Protein AF-A0AA96WW42-F1 (afdb_monomer_lite)

pLDDT: mean 76.87, std 18.24, range [39.78, 97.81]

Secondary structure (DSSP, 8-state):
-HHHHHHHHHHHHHHHHHHHHTS--HHHHHHHHHHHHH-HHHHHHHHHHHHHHHHHHHHHHHHHHHHHHHHHTTHHHHHHHHHHHHHHHHHHHHHHGGGTHHHHGGG--TTHHHHS---TTTHHHHHTTSS--

Radius of gyration: 23.26 Å; chains: 1; bounding box: 48×30×81 Å

Organism: NCBI:txid3060204

Foldseek 3Di:
DVVVVVVVVVVVVVVVVVVVVPDCDPLNVVLVLQCVQPNDVRSVVSVVVVVVVVVVVVVCVVVVLVVVCVPPPPCVVVVVVVVVVVVVVVVVVVVVCVVVVVVCVVVVDVCVVVVSDDDCPPVVVVVVVVVPD

InterPro domains:
  IPR001123 Amino acid exporter protein, LeuE-type [PF01810] (21-103)
  IPR001123 Amino acid exporter protein, LeuE-type [PTHR30086] (9-99)

Sequence (133 aa):
MQSSIMRSSAVVLFSAMVILAGIPSVSVLAVIIRSATFGFVHGVLTSLGIVAGDIIFIMVAIGGLSLLARLMGNLFVLIKYLGGVYLIFLGFGCIAQNLEISNTKSLLNPHFCRVFSPDCSLLERIRKRRCFI

Structure (mmCIF, N/CA/C/O backbone):
data_AF-A0AA96WW42-F1
#
_entry.id   AF-A0AA96WW42-F1
#
loop_
_atom_site.group_PDB
_atom_site.id
_atom_site.type_symbol
_atom_site.label_atom_id
_atom_site.label_alt_id
_atom_site.label_comp_id
_atom_site.label_asym_id
_atom_site.label_entity_id
_atom_site.label_seq_id
_atom_site.pdbx_PDB_ins_code
_atom_site.Cartn_x
_atom_site.Cartn_y
_atom_site.Cartn_z
_atom_site.occupancy
_atom_site.B_iso_or_equiv
_atom_site.auth_seq_id
_atom_site.auth_comp_id
_atom_site.auth_asym_id
_atom_site.auth_atom_id
_atom_site.pdbx_PDB_model_num
ATOM 1 N N . MET A 1 1 ? -0.609 9.340 -36.874 1.00 53.88 1 MET A N 1
ATOM 2 C CA . MET A 1 1 ? -0.875 8.084 -36.130 1.00 53.88 1 MET A CA 1
ATOM 3 C C . MET A 1 1 ? -0.666 8.218 -34.616 1.00 53.88 1 MET A C 1
ATOM 5 O O . MET A 1 1 ? -1.398 7.594 -33.868 1.00 53.88 1 MET A O 1
ATOM 9 N N . GLN A 1 2 ? 0.255 9.058 -34.126 1.00 65.12 2 GLN A N 1
ATOM 10 C CA . GLN A 1 2 ? 0.490 9.236 -32.678 1.00 65.12 2 GLN A CA 1
ATOM 11 C C . GLN A 1 2 ? -0.634 10.003 -31.941 1.00 65.12 2 GLN A C 1
ATOM 13 O O . GLN A 1 2 ? -0.913 9.734 -30.776 1.00 65.12 2 GLN A O 1
ATOM 18 N N . SER A 1 3 ? -1.338 10.912 -32.627 1.00 63.53 3 SER A N 1
ATOM 19 C CA . SER A 1 3 ? -2.430 11.717 -32.052 1.00 63.53 3 SER A CA 1
ATOM 20 C C . SER A 1 3 ? -3.740 10.945 -31.831 1.00 63.53 3 SER A C 1
ATOM 22 O O . SER A 1 3 ? -4.508 11.298 -30.939 1.00 63.53 3 SER A O 1
ATOM 24 N N . SER A 1 4 ? -3.997 9.875 -32.593 1.00 66.19 4 SER A N 1
ATOM 25 C CA . SER A 1 4 ? -5.175 9.014 -32.405 1.00 66.19 4 SER A CA 1
ATOM 26 C C . SER A 1 4 ? -5.025 8.088 -31.195 1.00 66.19 4 SER A C 1
ATOM 28 O O . SER A 1 4 ? -5.982 7.924 -30.446 1.00 66.19 4 SER A O 1
ATOM 30 N N . ILE A 1 5 ? -3.818 7.566 -30.946 1.00 77.75 5 ILE A N 1
ATOM 31 C CA . ILE A 1 5 ? -3.513 6.710 -29.784 1.00 77.75 5 ILE A CA 1
ATOM 32 C C . ILE A 1 5 ? -3.610 7.509 -28.475 1.00 77.75 5 ILE A C 1
ATOM 34 O O . ILE A 1 5 ? -4.121 7.012 -27.473 1.00 77.75 5 ILE A O 1
ATOM 38 N N . MET A 1 6 ? -3.185 8.778 -28.494 1.00 80.44 6 MET A N 1
ATOM 39 C CA . MET A 1 6 ? -3.267 9.660 -27.325 1.00 80.44 6 MET A CA 1
ATOM 40 C C . MET A 1 6 ? -4.716 9.865 -26.854 1.00 80.44 6 MET A C 1
ATOM 42 O O . MET A 1 6 ? -4.986 9.842 -25.656 1.00 80.44 6 MET A O 1
ATOM 46 N N . ARG A 1 7 ? -5.665 10.012 -27.792 1.00 80.56 7 ARG A N 1
ATOM 47 C CA . ARG A 1 7 ? -7.094 10.184 -27.480 1.00 80.56 7 ARG A CA 1
ATOM 48 C C . ARG A 1 7 ? -7.699 8.936 -26.840 1.00 80.56 7 ARG A C 1
ATOM 50 O O . ARG A 1 7 ? -8.400 9.057 -25.841 1.00 80.56 7 ARG A O 1
ATOM 57 N N . SER A 1 8 ? -7.407 7.750 -27.375 1.00 85.50 8 SER A N 1
ATOM 58 C CA . SER A 1 8 ? -7.918 6.489 -26.823 1.00 85.50 8 SER A CA 1
ATOM 59 C C . SER A 1 8 ? -7.368 6.202 -25.427 1.00 85.50 8 SER A C 1
ATOM 61 O O . SER A 1 8 ? -8.136 5.874 -24.527 1.00 85.50 8 SER A O 1
ATOM 63 N N . SER A 1 9 ? -6.064 6.390 -25.207 1.00 89.94 9 SER A N 1
ATOM 64 C CA . SER A 1 9 ? -5.454 6.148 -23.895 1.00 89.94 9 SER A CA 1
ATOM 65 C C . SER A 1 9 ? -5.949 7.141 -22.847 1.00 89.94 9 SER A C 1
ATOM 67 O O . SER A 1 9 ? -6.190 6.750 -21.710 1.00 89.94 9 SER A O 1
ATOM 69 N N . ALA A 1 10 ? -6.162 8.406 -23.226 1.00 88.62 10 ALA A N 1
ATOM 70 C CA . ALA A 1 10 ? -6.704 9.416 -22.322 1.00 88.62 10 ALA A CA 1
ATOM 71 C C . ALA A 1 10 ? -8.111 9.049 -21.828 1.00 88.62 10 ALA A C 1
ATOM 73 O O . ALA A 1 10 ? -8.361 9.109 -20.628 1.00 88.62 10 ALA A O 1
ATOM 74 N N . VAL A 1 11 ? -9.007 8.610 -22.722 1.00 89.62 11 VAL A N 1
ATOM 75 C CA . VAL A 1 11 ? -10.368 8.187 -22.341 1.00 89.62 11 VAL A CA 1
ATOM 76 C C . VAL A 1 11 ? -10.325 6.962 -21.425 1.00 89.62 11 VAL A C 1
ATOM 78 O O . VAL A 1 11 ? -11.022 6.932 -20.411 1.00 89.62 11 VAL A O 1
ATOM 81 N N . VAL A 1 12 ? -9.468 5.981 -21.727 1.00 91.44 12 VAL A N 1
ATOM 82 C CA . VAL A 1 12 ? -9.308 4.776 -20.898 1.00 91.44 12 VAL A CA 1
ATOM 83 C C . VAL A 1 12 ? -8.776 5.126 -19.507 1.00 91.44 12 VAL A C 1
ATOM 85 O O . VAL A 1 12 ? -9.383 4.731 -18.514 1.00 91.44 12 VAL A O 1
ATOM 88 N N . LEU A 1 13 ? -7.700 5.911 -19.405 1.00 90.94 13 LEU A N 1
ATOM 89 C CA . LEU A 1 13 ? -7.126 6.314 -18.116 1.00 90.94 13 LEU A CA 1
ATOM 90 C C . LEU A 1 13 ? -8.095 7.171 -17.298 1.00 90.94 13 LEU A C 1
ATOM 92 O O . LEU A 1 13 ? -8.220 6.971 -16.091 1.00 90.94 13 LEU A O 1
ATOM 96 N N . PHE A 1 14 ? -8.816 8.081 -17.956 1.00 91.06 14 PHE A N 1
ATOM 97 C CA . PHE A 1 14 ? -9.830 8.899 -17.303 1.00 91.06 14 PHE A CA 1
ATOM 98 C C . PHE A 1 14 ? -10.954 8.029 -16.734 1.00 91.06 14 PHE A C 1
ATOM 100 O O . PHE A 1 14 ? -11.287 8.148 -15.558 1.00 91.06 14 PHE A O 1
ATOM 107 N N . SER A 1 15 ? -11.479 7.090 -17.530 1.00 89.94 15 SER A N 1
ATOM 108 C CA . SER A 1 15 ? -12.517 6.161 -17.070 1.00 89.94 15 SER A CA 1
ATOM 109 C C . SER A 1 15 ? -12.043 5.288 -15.901 1.00 89.94 15 SER A C 1
ATOM 111 O O . SER A 1 15 ? -12.761 5.145 -14.914 1.00 89.94 15 SER A O 1
ATOM 113 N N . ALA A 1 16 ? -10.807 4.781 -15.952 1.00 91.19 16 ALA A N 1
ATOM 114 C CA . ALA A 1 16 ? -10.234 3.956 -14.894 1.00 91.19 16 ALA A CA 1
ATOM 115 C C . ALA A 1 16 ? -10.067 4.733 -13.578 1.00 91.19 16 ALA A C 1
ATOM 117 O O . ALA A 1 16 ? -10.413 4.218 -12.517 1.00 91.19 16 ALA A O 1
ATOM 118 N N . MET A 1 17 ? -9.587 5.980 -13.636 1.00 88.56 17 MET A N 1
ATOM 119 C CA . MET A 1 17 ? -9.438 6.830 -12.449 1.00 88.56 17 MET A CA 1
ATOM 120 C C . MET A 1 17 ? -10.785 7.197 -11.823 1.00 88.56 17 MET A C 1
ATOM 122 O O . MET A 1 17 ? -10.896 7.191 -10.601 1.00 88.56 17 MET A O 1
ATOM 126 N N . VAL A 1 18 ? -11.817 7.461 -12.634 1.00 90.69 18 VAL A N 1
ATOM 127 C CA . VAL A 1 18 ? -13.174 7.743 -12.131 1.00 90.69 18 VAL A CA 1
ATOM 128 C C . VAL A 1 18 ? -13.744 6.537 -11.383 1.00 90.69 18 VAL A C 1
ATOM 130 O O . VAL A 1 18 ? -14.283 6.696 -10.290 1.00 90.69 18 VAL A O 1
ATOM 133 N N . ILE A 1 19 ? -13.586 5.329 -11.933 1.00 89.19 19 ILE A N 1
ATOM 134 C CA . ILE A 1 19 ? -14.040 4.091 -11.280 1.00 89.19 19 ILE A CA 1
ATOM 135 C C . ILE A 1 19 ? -13.276 3.869 -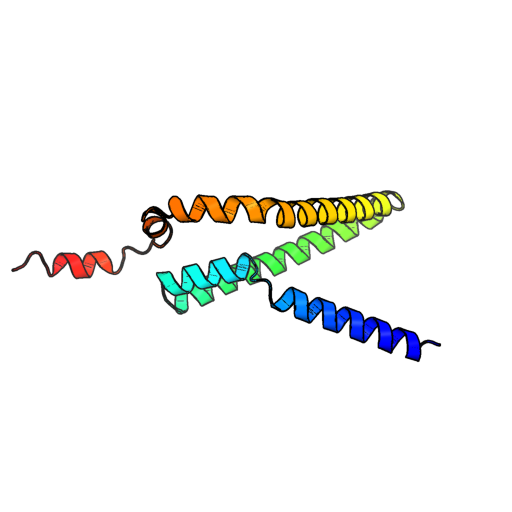9.967 1.00 89.19 19 ILE A C 1
ATOM 137 O O . ILE A 1 19 ? -13.881 3.567 -8.940 1.00 89.19 19 ILE A O 1
ATOM 141 N N . LEU A 1 20 ? -11.952 4.056 -9.980 1.00 82.56 20 LEU A N 1
ATOM 142 C CA . LEU A 1 20 ? -11.094 3.818 -8.819 1.00 82.56 20 LEU A CA 1
ATOM 143 C C . LEU A 1 20 ? -11.317 4.844 -7.695 1.00 82.56 20 LEU A C 1
ATOM 145 O O . LEU A 1 20 ? -11.234 4.488 -6.523 1.00 82.56 20 LEU A O 1
ATOM 149 N N . ALA A 1 21 ? -11.655 6.090 -8.037 1.00 83.94 21 ALA A N 1
ATOM 150 C CA . ALA A 1 21 ? -11.954 7.148 -7.071 1.00 83.94 21 ALA A CA 1
ATOM 151 C C . ALA A 1 21 ? -13.207 6.863 -6.225 1.00 83.94 21 ALA A C 1
ATOM 153 O O . ALA A 1 21 ? -13.322 7.373 -5.112 1.00 83.94 21 ALA A O 1
ATOM 154 N N . GLY A 1 22 ? -14.136 6.044 -6.728 1.00 80.62 22 GLY A N 1
ATOM 155 C CA . GLY A 1 22 ? -15.324 5.629 -5.981 1.00 80.62 22 GLY A CA 1
ATOM 156 C C . GLY A 1 22 ? -15.058 4.559 -4.917 1.00 80.62 22 GLY A C 1
ATOM 157 O O . GLY A 1 22 ? -15.922 4.324 -4.075 1.00 80.62 22 GLY A O 1
ATOM 158 N N . ILE A 1 23 ? -13.891 3.9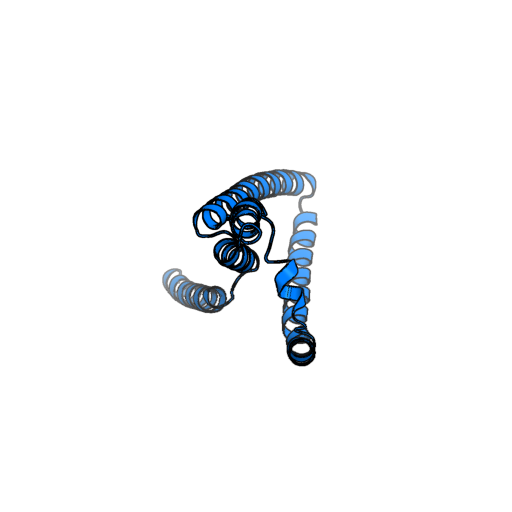03 -4.939 1.00 86.12 23 ILE A N 1
ATOM 159 C CA . ILE A 1 23 ? -13.569 2.801 -4.028 1.00 86.12 23 ILE A CA 1
ATOM 160 C C . ILE A 1 23 ? -12.889 3.378 -2.780 1.00 86.12 23 ILE A C 1
ATOM 162 O O . ILE A 1 23 ? -11.742 3.826 -2.866 1.00 86.12 23 ILE A O 1
ATOM 166 N N . PRO A 1 24 ? -13.549 3.371 -1.605 1.00 78.50 24 PRO A N 1
ATOM 167 C CA . PRO A 1 24 ? -12.899 3.789 -0.373 1.00 78.50 24 PRO A CA 1
ATOM 168 C C . PRO A 1 24 ? -11.743 2.830 -0.070 1.00 78.50 24 PRO A C 1
ATOM 170 O O . PRO A 1 24 ? -11.939 1.633 0.137 1.00 78.50 24 PRO A O 1
ATOM 173 N N . SER A 1 25 ? -10.520 3.353 -0.066 1.00 82.06 25 SER A N 1
ATOM 174 C CA . SER A 1 25 ? -9.323 2.569 0.222 1.00 82.06 25 SER A CA 1
ATOM 175 C C . SER A 1 25 ? -9.170 2.313 1.727 1.00 82.06 25 SER A C 1
ATOM 177 O O . SER A 1 25 ? -9.644 3.076 2.574 1.00 82.06 25 SER A O 1
ATOM 179 N N . VAL A 1 26 ? -8.477 1.224 2.075 1.00 85.31 26 VAL A N 1
ATOM 180 C CA . VAL A 1 26 ? -8.279 0.785 3.471 1.00 85.31 26 VAL A CA 1
ATOM 181 C C . VAL A 1 26 ? -7.572 1.855 4.313 1.00 85.31 26 VAL A C 1
ATOM 183 O O . VAL A 1 26 ? -7.910 2.052 5.480 1.00 85.31 26 VAL A O 1
ATOM 186 N N . SER A 1 27 ? -6.633 2.595 3.717 1.00 87.38 27 SER A N 1
ATOM 187 C CA . SER A 1 27 ? -5.929 3.693 4.387 1.00 87.38 27 SER A CA 1
ATOM 188 C C . SER A 1 27 ? -6.869 4.842 4.759 1.00 87.38 27 SER A C 1
ATOM 190 O O . SER A 1 27 ? -6.817 5.337 5.884 1.00 87.38 27 SER A O 1
ATOM 192 N N . VAL A 1 28 ? -7.774 5.233 3.858 1.00 88.69 28 VAL A N 1
ATOM 193 C CA . VAL A 1 28 ? -8.741 6.317 4.096 1.00 88.69 28 VAL A CA 1
ATOM 194 C C . VAL A 1 28 ? -9.782 5.902 5.137 1.00 88.69 28 VAL A C 1
ATOM 196 O O . VAL A 1 28 ? -10.080 6.683 6.039 1.00 88.69 28 VAL A O 1
ATOM 199 N N . LEU A 1 29 ? -10.271 4.656 5.092 1.00 87.19 29 LEU A N 1
ATOM 200 C CA . LEU A 1 29 ? -11.163 4.107 6.124 1.00 87.19 29 LEU A CA 1
ATOM 201 C C . LEU A 1 29 ? -10.531 4.164 7.518 1.00 87.19 29 LEU A C 1
ATOM 203 O O . LEU A 1 29 ? -11.175 4.609 8.470 1.00 87.19 29 LEU A O 1
ATOM 207 N N . ALA A 1 30 ? -9.259 3.775 7.638 1.00 86.19 30 ALA A N 1
ATOM 208 C CA . ALA A 1 30 ? -8.540 3.840 8.905 1.00 86.19 30 ALA A CA 1
ATOM 209 C C . ALA A 1 30 ? -8.452 5.279 9.446 1.00 86.19 30 ALA A C 1
ATOM 211 O O . ALA A 1 30 ? -8.684 5.503 10.636 1.00 86.19 30 ALA A O 1
ATOM 212 N N . VAL A 1 31 ? -8.182 6.266 8.581 1.00 88.06 31 VAL A N 1
ATOM 213 C CA . VAL A 1 31 ? -8.131 7.687 8.969 1.00 88.06 31 VAL A CA 1
ATOM 214 C C . VAL A 1 31 ? -9.507 8.205 9.389 1.00 88.06 31 VAL A C 1
ATOM 216 O O . VAL A 1 31 ? -9.602 8.900 10.402 1.00 88.06 31 VAL A O 1
ATOM 219 N N . ILE A 1 32 ? -10.577 7.849 8.669 1.00 88.00 32 ILE A N 1
ATOM 220 C CA . ILE A 1 32 ? -11.951 8.258 9.003 1.00 88.00 32 ILE A CA 1
ATOM 221 C C . ILE A 1 32 ? -12.346 7.726 10.382 1.00 88.00 32 ILE A C 1
ATOM 223 O O . ILE A 1 32 ? -12.782 8.501 11.232 1.00 88.00 32 ILE A O 1
ATOM 227 N N . ILE A 1 33 ? -12.136 6.430 10.638 1.00 83.50 33 ILE A N 1
ATOM 228 C CA . ILE A 1 33 ? -12.462 5.796 11.926 1.00 83.50 33 ILE A CA 1
ATOM 229 C C . ILE A 1 33 ? -11.713 6.493 13.066 1.00 83.50 33 ILE A C 1
ATOM 231 O O . ILE A 1 33 ? -12.296 6.827 14.100 1.00 83.50 33 ILE A O 1
ATOM 235 N N . ARG A 1 34 ? -10.421 6.767 12.868 1.00 81.12 34 ARG A N 1
ATOM 236 C CA . ARG A 1 34 ? -9.569 7.369 13.899 1.00 81.12 34 ARG A CA 1
ATOM 237 C C . ARG A 1 34 ? -9.905 8.839 14.153 1.00 81.12 34 ARG A C 1
ATOM 239 O O . ARG A 1 34 ? -9.924 9.261 15.307 1.00 81.12 34 ARG A O 1
ATOM 246 N N . SER A 1 35 ? -10.254 9.582 13.104 1.00 83.19 35 SER A N 1
ATOM 247 C CA . SER A 1 35 ? -10.727 10.971 13.202 1.00 83.19 35 SER A CA 1
ATOM 248 C C . SER A 1 35 ? -12.082 11.061 13.903 1.00 83.19 35 SER A C 1
ATOM 250 O O . SER A 1 35 ? -12.295 11.957 14.715 1.00 83.19 35 SER A O 1
ATOM 252 N N . ALA A 1 36 ? -12.982 10.112 13.629 1.00 85.19 36 ALA A N 1
ATOM 253 C CA . ALA A 1 36 ? -14.287 10.036 14.279 1.00 85.19 36 ALA A CA 1
ATOM 254 C C . ALA A 1 36 ? -14.182 9.662 15.769 1.00 85.19 36 ALA A C 1
ATOM 256 O O . ALA A 1 36 ? -15.020 10.083 16.558 1.00 85.19 36 ALA A O 1
ATOM 257 N N . THR A 1 37 ? -13.151 8.902 16.162 1.00 77.81 37 THR A N 1
ATOM 258 C CA . THR A 1 37 ? -12.957 8.469 17.556 1.00 77.81 37 THR A CA 1
ATOM 259 C C . THR A 1 37 ? -12.243 9.511 18.421 1.00 77.81 37 THR A C 1
ATOM 261 O O . THR A 1 37 ? -12.675 9.796 19.534 1.00 77.81 37 THR A O 1
ATOM 264 N N . PHE A 1 38 ? -11.128 10.065 17.929 1.00 72.12 38 PHE A N 1
ATOM 265 C CA . PHE A 1 38 ? -10.204 10.897 18.722 1.00 72.12 38 PHE A CA 1
ATOM 266 C C . PHE A 1 38 ? -10.174 12.366 18.277 1.00 72.12 38 PHE A C 1
ATOM 268 O O . PHE A 1 38 ? -9.365 13.159 18.766 1.00 72.12 38 PHE A O 1
ATOM 275 N N . GLY A 1 39 ? -11.041 12.745 17.336 1.00 79.62 39 GLY A N 1
ATOM 276 C CA . GLY A 1 39 ? -11.098 14.084 16.760 1.00 79.62 39 GLY A CA 1
ATOM 277 C C . GLY A 1 39 ? -10.078 14.326 15.641 1.00 79.62 39 GLY A C 1
ATOM 278 O O . GLY A 1 39 ? -9.229 13.492 15.319 1.00 79.62 39 GLY A O 1
ATOM 279 N N . PHE A 1 40 ? -10.162 15.514 15.038 1.00 81.38 40 PHE A N 1
ATOM 280 C CA . PHE A 1 40 ? -9.435 15.868 13.813 1.00 81.38 40 PHE A CA 1
ATOM 281 C C . PHE A 1 40 ? -7.903 15.828 13.958 1.00 81.38 40 PHE A C 1
ATOM 283 O O . PHE A 1 40 ? -7.208 15.361 13.059 1.00 81.38 40 PHE A O 1
ATOM 290 N N . VAL A 1 41 ? -7.368 16.249 15.109 1.00 83.88 41 VAL A N 1
ATOM 291 C CA . VAL A 1 41 ? -5.913 16.314 15.357 1.00 83.88 41 VAL A CA 1
ATOM 292 C C . VAL A 1 41 ? -5.260 14.931 15.260 1.00 83.88 41 VAL A C 1
ATOM 294 O O . VAL A 1 41 ? -4.212 14.771 14.634 1.00 83.88 41 VAL A O 1
ATOM 297 N N . HIS A 1 42 ? -5.910 13.907 15.812 1.00 79.94 42 HIS A N 1
ATOM 298 C CA . HIS A 1 42 ? -5.428 12.527 15.753 1.00 79.94 42 HIS A CA 1
ATOM 299 C C . HIS A 1 42 ? -5.535 11.931 14.342 1.00 79.94 42 HIS A C 1
ATOM 301 O O . HIS A 1 42 ? -4.698 11.112 13.951 1.00 79.94 42 HIS A O 1
ATOM 307 N N . GLY A 1 43 ? -6.524 12.368 13.557 1.00 86.81 43 GLY A N 1
ATOM 308 C CA . GLY A 1 43 ? -6.640 12.037 12.137 1.00 86.81 43 GLY A CA 1
ATOM 309 C C . GLY A 1 43 ? -5.438 12.520 11.329 1.00 86.81 43 GLY A C 1
ATOM 310 O O . GLY A 1 43 ? -4.823 11.736 10.603 1.00 86.81 43 GLY A O 1
ATOM 311 N N . VAL A 1 44 ? -5.043 13.782 11.531 1.00 90.62 44 VAL A N 1
ATOM 312 C CA . VAL A 1 44 ? -3.878 14.384 10.862 1.00 90.62 44 VAL A CA 1
ATOM 313 C C . VAL A 1 44 ? -2.591 13.643 11.230 1.00 90.62 44 VAL A C 1
ATOM 315 O O . VAL A 1 44 ? -1.850 13.247 10.331 1.00 90.62 44 VAL A O 1
ATOM 318 N N . LEU A 1 45 ? -2.361 13.359 12.517 1.00 90.12 45 LEU A N 1
ATOM 319 C CA . LEU A 1 45 ? -1.188 12.589 12.960 1.00 90.12 45 LEU A CA 1
ATOM 320 C C . LEU A 1 45 ? -1.127 11.191 12.321 1.00 90.12 45 LEU A C 1
ATOM 322 O O . LEU A 1 45 ? -0.064 10.741 11.898 1.00 90.12 45 LEU A O 1
ATOM 326 N N . THR A 1 46 ? -2.277 10.522 12.212 1.00 90.06 46 THR A N 1
ATOM 327 C CA . THR A 1 46 ? -2.379 9.193 11.590 1.00 90.06 46 THR A CA 1
ATOM 328 C C . THR A 1 46 ? -2.058 9.258 10.097 1.00 90.06 46 THR A C 1
ATOM 330 O O . THR A 1 46 ? -1.286 8.441 9.601 1.00 90.06 46 THR A O 1
ATOM 333 N N . SER A 1 47 ? -2.603 10.249 9.383 1.00 93.00 47 SER A N 1
ATOM 334 C CA . SER A 1 47 ? -2.317 10.438 7.956 1.00 93.00 47 SER A CA 1
ATOM 335 C C . SER A 1 47 ? -0.838 10.739 7.689 1.00 93.00 47 SER A C 1
ATOM 337 O O . SER A 1 47 ? -0.264 10.168 6.766 1.00 93.00 47 SER A O 1
ATOM 339 N N . LEU A 1 48 ? -0.192 11.539 8.545 1.00 94.50 48 LEU A N 1
ATOM 340 C CA . LEU A 1 48 ? 1.246 11.816 8.478 1.00 94.50 48 LEU A CA 1
ATOM 341 C C . LEU A 1 48 ? 2.082 10.542 8.622 1.00 94.50 48 LEU A C 1
ATOM 343 O O . LEU A 1 48 ? 3.013 10.334 7.849 1.00 94.50 48 LEU A O 1
ATOM 347 N N . GLY A 1 49 ? 1.721 9.669 9.566 1.00 94.25 49 GLY A N 1
ATOM 348 C CA . GLY A 1 49 ? 2.382 8.375 9.735 1.00 94.25 49 GLY A CA 1
ATOM 349 C C . GLY A 1 49 ? 2.230 7.464 8.514 1.00 94.25 49 GLY A C 1
ATOM 350 O O . GLY A 1 49 ? 3.210 6.864 8.077 1.00 94.25 49 GLY A O 1
ATOM 351 N N . ILE A 1 50 ? 1.028 7.399 7.928 1.00 93.94 50 ILE A N 1
ATOM 352 C CA . ILE A 1 50 ? 0.765 6.601 6.718 1.00 93.94 50 ILE A CA 1
ATOM 353 C C . ILE A 1 50 ? 1.612 7.106 5.547 1.00 93.94 50 ILE A C 1
ATOM 355 O O . ILE A 1 50 ? 2.280 6.309 4.897 1.00 93.94 50 ILE A O 1
ATOM 359 N N . VAL A 1 51 ? 1.626 8.420 5.304 1.00 95.56 51 VAL A N 1
ATOM 360 C CA . VAL A 1 51 ? 2.393 9.019 4.200 1.00 95.56 51 VAL A CA 1
ATOM 361 C C . VAL A 1 51 ? 3.897 8.833 4.407 1.00 95.56 51 VAL A C 1
ATOM 363 O O . VAL A 1 51 ? 4.602 8.472 3.469 1.00 95.56 51 VAL A O 1
ATOM 366 N N . ALA A 1 52 ? 4.400 9.021 5.630 1.00 96.94 52 ALA A N 1
ATOM 367 C CA . ALA A 1 52 ? 5.808 8.778 5.939 1.00 96.94 52 ALA A CA 1
ATOM 368 C C . ALA A 1 52 ? 6.198 7.311 5.690 1.00 96.94 52 ALA A C 1
ATOM 370 O O . ALA A 1 52 ? 7.241 7.041 5.092 1.00 96.94 52 ALA A O 1
ATOM 371 N N . GLY A 1 53 ? 5.340 6.371 6.097 1.00 95.50 53 GLY A N 1
ATOM 372 C CA . GLY A 1 53 ? 5.520 4.948 5.821 1.00 95.5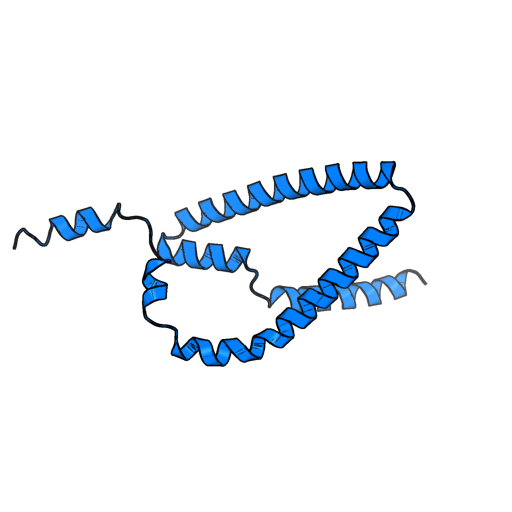0 53 GLY A CA 1
ATOM 373 C C . GLY A 1 53 ? 5.524 4.632 4.325 1.00 95.50 53 GLY A C 1
ATOM 374 O O . GLY A 1 53 ? 6.391 3.891 3.871 1.00 95.50 53 GLY A O 1
ATOM 375 N N . ASP A 1 54 ? 4.615 5.234 3.557 1.00 95.25 54 ASP A N 1
ATOM 376 C CA . ASP A 1 54 ? 4.517 5.034 2.107 1.00 95.25 54 ASP A CA 1
ATOM 377 C C . ASP A 1 54 ? 5.770 5.540 1.375 1.00 95.25 54 ASP A C 1
ATOM 379 O O . ASP A 1 54 ? 6.344 4.833 0.551 1.00 95.25 54 ASP A O 1
ATOM 383 N N . ILE A 1 55 ? 6.295 6.711 1.752 1.00 97.62 55 ILE A N 1
ATOM 384 C CA . ILE A 1 55 ? 7.536 7.252 1.171 1.00 97.62 55 ILE A CA 1
ATOM 385 C C . ILE A 1 55 ? 8.720 6.306 1.415 1.00 97.62 55 ILE A C 1
ATOM 387 O O . ILE A 1 55 ? 9.483 6.009 0.490 1.00 97.62 55 ILE A O 1
ATOM 391 N N . ILE A 1 56 ? 8.877 5.819 2.650 1.00 97.81 56 ILE A N 1
ATOM 392 C CA . ILE A 1 56 ? 9.958 4.890 3.010 1.00 97.81 56 ILE A CA 1
ATOM 393 C C . ILE A 1 56 ? 9.783 3.564 2.262 1.00 97.81 56 ILE A C 1
ATOM 395 O O . ILE A 1 56 ? 10.749 3.032 1.711 1.00 97.81 56 ILE A O 1
ATOM 399 N N . PHE A 1 57 ? 8.555 3.048 2.195 1.00 96.50 57 PHE A N 1
ATOM 400 C CA . PHE A 1 57 ? 8.236 1.818 1.480 1.00 96.50 57 PHE A CA 1
ATOM 401 C C . PHE A 1 57 ? 8.555 1.927 -0.014 1.00 96.50 57 PHE A C 1
ATOM 403 O O . PHE A 1 57 ? 9.227 1.052 -0.556 1.00 96.50 57 PHE A O 1
ATOM 410 N N . ILE A 1 58 ? 8.153 3.019 -0.668 1.00 96.81 58 ILE A N 1
ATOM 411 C CA . ILE A 1 58 ? 8.418 3.263 -2.091 1.00 96.81 58 ILE A CA 1
ATOM 412 C C . ILE A 1 58 ? 9.925 3.381 -2.357 1.00 96.81 58 ILE A C 1
ATOM 414 O O . ILE A 1 58 ? 10.420 2.792 -3.319 1.00 96.81 58 ILE A O 1
ATOM 418 N N . MET A 1 59 ? 10.676 4.080 -1.497 1.00 97.25 59 MET A N 1
ATOM 419 C CA . MET A 1 59 ? 12.141 4.176 -1.593 1.00 97.25 59 MET A CA 1
ATOM 420 C C . MET A 1 59 ? 12.805 2.794 -1.549 1.00 97.25 59 MET A C 1
ATOM 422 O O . MET A 1 59 ? 13.620 2.463 -2.415 1.00 97.25 59 MET A O 1
ATOM 426 N N . VAL A 1 60 ? 12.420 1.964 -0.575 1.00 97.31 60 VAL A N 1
ATOM 427 C CA . VAL A 1 60 ? 12.937 0.595 -0.432 1.00 97.31 60 VAL A CA 1
ATOM 428 C C . VAL A 1 60 ? 12.515 -0.278 -1.613 1.00 97.31 60 VAL A C 1
ATOM 430 O O . VAL A 1 60 ? 13.341 -1.014 -2.151 1.00 97.31 60 VAL A O 1
ATOM 433 N N . ALA A 1 61 ? 11.262 -0.177 -2.056 1.00 95.94 61 ALA A N 1
ATOM 434 C CA . ALA A 1 61 ? 10.732 -0.959 -3.165 1.00 95.94 61 ALA A CA 1
ATOM 435 C C . ALA A 1 61 ? 11.457 -0.645 -4.476 1.00 95.94 61 ALA A C 1
ATOM 437 O O . ALA A 1 61 ? 11.925 -1.563 -5.143 1.00 95.94 61 ALA A O 1
ATOM 438 N N . ILE A 1 62 ? 11.608 0.633 -4.838 1.00 96.06 62 ILE A N 1
ATOM 439 C CA . ILE A 1 62 ? 12.304 1.033 -6.071 1.00 96.06 62 ILE A CA 1
ATOM 440 C C . ILE A 1 62 ? 13.789 0.660 -5.993 1.00 96.06 62 ILE A C 1
ATOM 442 O O . ILE A 1 62 ? 14.335 0.129 -6.962 1.00 96.06 62 ILE A O 1
ATOM 446 N N . GLY A 1 63 ? 14.439 0.888 -4.846 1.00 95.50 63 GLY A N 1
ATOM 447 C CA . GLY A 1 63 ? 15.838 0.512 -4.634 1.00 95.50 63 GLY A CA 1
ATOM 448 C C . GLY A 1 63 ? 16.064 -0.996 -4.771 1.00 95.50 63 GLY A C 1
ATOM 449 O O . GLY A 1 63 ? 16.917 -1.433 -5.548 1.00 95.50 63 GLY A O 1
ATOM 450 N N . GLY A 1 64 ? 15.249 -1.796 -4.081 1.00 93.00 64 GLY A N 1
ATOM 451 C CA . GLY A 1 64 ? 15.293 -3.255 -4.147 1.00 93.00 64 GLY A CA 1
ATOM 452 C C . GLY A 1 64 ? 14.980 -3.786 -5.545 1.00 93.00 64 GLY A C 1
ATOM 453 O O . GLY A 1 64 ? 15.714 -4.626 -6.062 1.00 93.00 64 GLY A O 1
ATOM 454 N N . LEU A 1 65 ? 13.948 -3.250 -6.203 1.00 92.00 65 LEU A N 1
ATOM 455 C CA . LEU A 1 65 ? 13.554 -3.661 -7.551 1.00 92.00 65 LEU A CA 1
ATOM 456 C C . LEU A 1 65 ? 14.627 -3.316 -8.593 1.00 92.00 65 LEU A C 1
ATOM 458 O O . LEU A 1 65 ? 14.874 -4.110 -9.497 1.00 92.00 65 LEU A O 1
ATOM 462 N N . SER A 1 66 ? 15.299 -2.169 -8.447 1.00 91.50 66 SER A N 1
ATOM 463 C CA . SER A 1 66 ? 16.414 -1.754 -9.309 1.00 91.50 66 SER A CA 1
ATOM 464 C C . SER A 1 66 ? 17.609 -2.704 -9.197 1.00 91.50 66 SER A C 1
ATOM 466 O O . SER A 1 66 ? 18.172 -3.116 -10.215 1.00 91.50 66 SER A O 1
ATOM 468 N N . LEU A 1 67 ? 17.969 -3.116 -7.976 1.00 92.69 67 LEU A N 1
ATOM 469 C CA . LEU A 1 67 ? 19.032 -4.099 -7.756 1.00 92.69 67 LEU A CA 1
ATOM 470 C C . LEU A 1 67 ? 18.655 -5.470 -8.336 1.00 92.69 67 LEU A C 1
ATOM 472 O O . LEU A 1 67 ? 19.449 -6.086 -9.048 1.00 92.69 67 LEU A O 1
ATOM 476 N N . LEU A 1 68 ? 17.422 -5.918 -8.084 1.00 89.94 68 LEU A N 1
ATOM 477 C CA . LEU A 1 68 ? 16.917 -7.203 -8.565 1.00 89.94 68 LEU A CA 1
ATOM 478 C C . LEU A 1 68 ? 16.874 -7.262 -10.099 1.00 89.94 68 LEU A C 1
ATOM 480 O O . LEU A 1 68 ? 17.269 -8.265 -10.692 1.00 89.94 68 LEU A O 1
ATOM 484 N N . ALA A 1 69 ? 16.462 -6.167 -10.745 1.00 89.69 69 ALA A N 1
ATOM 485 C CA . ALA A 1 69 ? 16.422 -6.055 -12.200 1.00 89.69 69 ALA A CA 1
ATOM 486 C C . ALA A 1 69 ? 17.818 -6.169 -12.836 1.00 89.69 69 ALA A C 1
ATOM 488 O O . ALA A 1 69 ? 17.953 -6.764 -13.905 1.00 89.69 69 ALA A O 1
ATOM 489 N N . ARG A 1 70 ? 18.864 -5.649 -12.175 1.00 86.38 70 ARG A N 1
ATOM 490 C CA . ARG A 1 70 ? 20.255 -5.748 -12.654 1.00 86.38 70 ARG A CA 1
ATOM 491 C C . ARG A 1 70 ? 20.831 -7.158 -12.523 1.00 86.38 70 ARG A C 1
ATOM 493 O O . ARG A 1 70 ? 21.585 -7.574 -13.393 1.00 86.38 70 ARG A O 1
ATOM 500 N N . LEU A 1 71 ? 20.488 -7.880 -11.455 1.00 87.62 71 LEU A N 1
ATOM 501 C CA . LEU A 1 71 ? 21.043 -9.209 -11.165 1.00 87.62 71 LEU A CA 1
ATOM 502 C C . LEU A 1 71 ? 20.394 -10.333 -11.984 1.00 87.62 71 LEU A C 1
ATOM 504 O O . LEU A 1 71 ? 21.065 -11.294 -12.344 1.00 87.62 71 LEU A O 1
ATOM 508 N N . MET A 1 72 ? 19.089 -10.237 -12.251 1.00 80.88 72 MET A N 1
ATOM 509 C CA . MET A 1 72 ? 18.289 -11.368 -12.747 1.00 80.88 72 MET A CA 1
ATOM 510 C C . MET A 1 72 ? 17.917 -11.290 -14.236 1.00 80.88 72 MET A C 1
ATOM 512 O O . MET A 1 72 ? 17.456 -12.286 -14.797 1.00 80.88 72 MET A O 1
ATOM 516 N N . GLY A 1 73 ? 18.106 -10.142 -14.899 1.00 81.62 73 GLY A N 1
ATOM 517 C CA . GLY A 1 73 ? 17.862 -9.986 -16.338 1.00 81.62 73 GLY A CA 1
ATOM 518 C C . GLY A 1 73 ? 16.496 -10.531 -16.783 1.00 81.62 73 GLY A C 1
ATOM 519 O O . GLY A 1 73 ? 15.449 -10.036 -16.367 1.00 81.62 73 GLY A O 1
ATOM 520 N N . ASN A 1 74 ? 16.496 -11.583 -17.610 1.00 80.12 74 ASN A N 1
ATOM 521 C CA . ASN A 1 74 ? 15.290 -12.161 -18.218 1.00 80.12 74 ASN A CA 1
ATOM 522 C C . ASN A 1 74 ? 14.295 -12.774 -17.207 1.00 80.12 74 ASN A C 1
ATOM 524 O O . ASN A 1 74 ? 13.102 -12.860 -17.496 1.00 80.12 74 ASN A O 1
ATOM 528 N N . LEU A 1 75 ? 14.747 -13.154 -16.004 1.00 83.81 75 LEU A N 1
ATOM 529 C CA . LEU A 1 75 ? 13.870 -13.662 -14.937 1.00 83.81 75 LEU A CA 1
ATOM 530 C C . LEU A 1 75 ? 12.949 -12.577 -14.355 1.00 83.81 75 LEU A C 1
ATOM 532 O O . LEU A 1 75 ? 11.893 -12.890 -13.805 1.00 83.81 75 LEU A O 1
ATOM 536 N N . PHE A 1 76 ? 13.283 -11.295 -14.531 1.00 86.19 76 PHE A N 1
ATO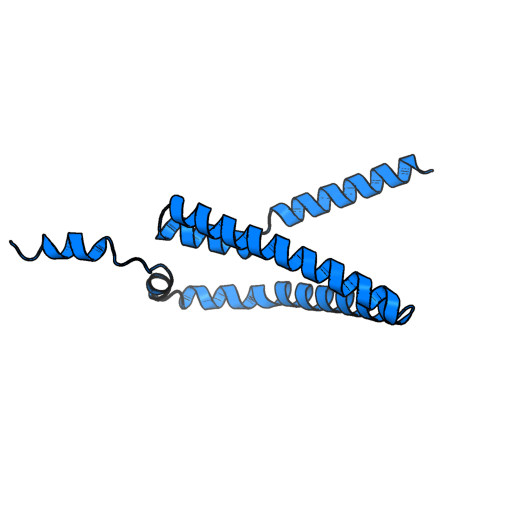M 537 C CA . PHE A 1 76 ? 12.431 -10.188 -14.095 1.00 86.19 76 PHE A CA 1
ATOM 538 C C . PHE A 1 76 ? 11.059 -10.193 -14.790 1.00 86.19 76 PHE A C 1
ATOM 540 O O . PHE A 1 76 ? 10.048 -9.828 -14.190 1.00 86.19 76 PHE A O 1
ATOM 547 N N . VAL A 1 77 ? 10.999 -10.666 -16.040 1.00 88.81 77 VAL A N 1
ATOM 548 C CA . VAL A 1 77 ? 9.744 -10.790 -16.797 1.00 88.81 77 VAL A CA 1
ATOM 549 C C . VAL A 1 77 ? 8.793 -11.786 -16.129 1.00 88.81 77 VAL A C 1
ATOM 551 O O . VAL A 1 77 ? 7.590 -11.532 -16.068 1.00 88.81 77 VAL A O 1
ATOM 554 N N . LEU A 1 78 ? 9.327 -12.874 -15.565 1.00 90.88 78 LEU A N 1
ATOM 555 C CA . LEU A 1 78 ? 8.534 -13.873 -14.852 1.00 90.88 78 LEU A CA 1
ATOM 556 C C . LEU A 1 78 ? 7.912 -13.284 -13.578 1.00 90.88 78 LEU A C 1
ATOM 558 O O . LEU A 1 78 ? 6.724 -13.480 -13.334 1.00 90.88 78 LEU A O 1
ATOM 562 N N . ILE A 1 79 ? 8.678 -12.489 -12.819 1.00 90.75 79 ILE A N 1
ATOM 563 C CA . ILE A 1 79 ? 8.175 -11.757 -11.642 1.00 90.75 79 ILE A CA 1
ATOM 564 C C . ILE A 1 79 ? 7.033 -10.804 -12.030 1.00 90.75 79 ILE A C 1
ATOM 566 O O . ILE A 1 79 ? 6.022 -10.742 -11.330 1.00 90.75 79 ILE A O 1
ATOM 570 N N . LYS A 1 80 ? 7.154 -10.083 -13.154 1.00 89.94 80 LYS A N 1
ATOM 571 C CA . LYS A 1 80 ? 6.093 -9.173 -13.626 1.00 89.94 80 LYS A CA 1
ATOM 572 C C . LYS A 1 80 ? 4.802 -9.924 -13.949 1.00 89.94 80 LYS A C 1
ATOM 574 O O . LYS A 1 80 ? 3.726 -9.465 -13.570 1.00 89.94 80 LYS A O 1
ATOM 579 N N . TYR A 1 81 ? 4.908 -11.076 -14.610 1.00 94.25 81 TYR A N 1
ATOM 580 C CA . TYR A 1 81 ? 3.750 -11.925 -14.894 1.00 94.25 81 TYR A CA 1
ATOM 581 C C . TYR A 1 81 ? 3.124 -12.492 -13.619 1.00 94.25 81 TYR A C 1
ATOM 583 O O . TYR A 1 81 ? 1.907 -12.423 -13.469 1.00 94.25 81 TYR A O 1
ATOM 591 N N . LEU A 1 82 ? 3.936 -12.970 -12.671 1.00 94.31 82 LEU A N 1
ATOM 592 C CA . LEU A 1 82 ? 3.466 -13.424 -11.357 1.00 94.31 82 LEU A CA 1
ATOM 593 C C . LEU A 1 82 ? 2.698 -12.323 -10.612 1.00 94.31 82 LEU A C 1
ATOM 595 O O . LEU A 1 82 ? 1.623 -12.586 -10.079 1.00 94.31 82 LEU A O 1
ATOM 599 N N . GLY A 1 83 ? 3.194 -11.081 -10.636 1.00 94.25 83 GLY A N 1
ATOM 600 C CA . GLY A 1 83 ? 2.492 -9.933 -10.056 1.00 94.25 83 GLY A CA 1
ATOM 601 C C . GLY A 1 83 ? 1.134 -9.663 -10.717 1.00 94.25 83 GLY A C 1
ATOM 602 O O . GLY A 1 83 ? 0.148 -9.416 -10.025 1.00 94.25 83 GLY A O 1
ATOM 603 N N . GLY A 1 84 ? 1.053 -9.774 -12.046 1.00 94.44 84 GLY A N 1
ATOM 604 C CA . GLY A 1 84 ? -0.211 -9.655 -12.780 1.00 94.44 84 GLY A CA 1
ATOM 605 C C . GLY A 1 84 ? -1.212 -10.759 -12.426 1.00 94.44 84 GLY A C 1
ATOM 606 O O . GLY A 1 84 ? -2.375 -10.470 -12.153 1.00 94.44 84 GLY A O 1
ATOM 607 N N . VAL A 1 85 ? -0.754 -12.013 -12.356 1.00 96.25 85 VAL A N 1
ATOM 608 C CA . VAL A 1 85 ? -1.583 -13.159 -11.938 1.00 96.25 85 VAL A CA 1
ATOM 609 C C . VAL A 1 85 ? -2.095 -12.969 -10.509 1.00 96.25 85 VAL A C 1
ATOM 611 O O . VAL A 1 85 ? -3.272 -13.213 -10.243 1.00 96.25 85 VAL A O 1
ATOM 614 N N . TYR A 1 86 ? -1.248 -12.474 -9.602 1.00 93.94 86 TYR A N 1
ATOM 615 C CA . TYR A 1 86 ? -1.643 -12.190 -8.224 1.00 93.94 86 TYR A CA 1
ATOM 616 C C . TYR A 1 86 ? -2.747 -11.126 -8.143 1.00 93.94 86 TYR A C 1
ATOM 618 O O . TYR A 1 86 ? -3.717 -11.310 -7.411 1.00 93.94 86 TYR A O 1
ATOM 626 N N . LEU A 1 87 ? -2.661 -10.050 -8.934 1.00 89.00 87 LEU A N 1
ATOM 627 C CA . LEU A 1 87 ? -3.713 -9.026 -8.995 1.00 89.00 87 LEU A CA 1
ATOM 628 C C . LEU A 1 87 ? -5.039 -9.575 -9.536 1.00 89.00 87 LEU A C 1
ATOM 630 O O . LEU A 1 87 ? -6.095 -9.221 -9.015 1.00 89.00 87 LEU A O 1
ATOM 634 N N . ILE A 1 88 ? -4.994 -10.456 -10.540 1.00 93.69 88 ILE A N 1
ATOM 635 C CA . ILE A 1 88 ? -6.191 -11.131 -11.063 1.00 93.69 88 ILE A CA 1
ATOM 636 C C . ILE A 1 88 ? -6.835 -11.981 -9.961 1.00 93.69 88 ILE A C 1
ATOM 638 O O . ILE A 1 88 ? -8.041 -11.881 -9.734 1.00 93.69 88 ILE A O 1
ATOM 642 N N . PHE A 1 89 ? -6.033 -12.765 -9.233 1.00 92.06 89 PHE A N 1
ATOM 643 C CA . PHE A 1 89 ? -6.508 -13.572 -8.107 1.00 92.06 89 PHE A CA 1
ATOM 644 C C . PHE A 1 89 ? -7.161 -12.711 -7.013 1.00 92.06 89 PHE A C 1
ATOM 646 O O . PHE A 1 89 ? -8.268 -13.010 -6.565 1.00 92.06 89 PHE A O 1
ATOM 653 N N . LEU A 1 90 ? -6.520 -11.603 -6.630 1.00 85.56 90 LEU A N 1
ATOM 654 C CA . LEU A 1 90 ? -7.043 -10.670 -5.627 1.00 85.56 90 LEU A CA 1
ATOM 655 C C . LEU A 1 90 ? -8.351 -10.001 -6.092 1.00 85.56 90 LEU A C 1
ATOM 657 O O . LEU A 1 90 ? -9.295 -9.872 -5.312 1.00 85.56 90 LEU A O 1
ATOM 661 N N . GLY A 1 91 ? -8.439 -9.639 -7.376 1.00 85.50 91 GLY A N 1
ATOM 662 C CA . GLY A 1 91 ? -9.648 -9.090 -7.992 1.00 85.50 91 GLY A CA 1
ATOM 663 C C . GLY A 1 91 ? -10.832 -10.060 -7.944 1.00 85.50 91 GLY A C 1
ATOM 664 O O . GLY A 1 91 ? -11.923 -9.675 -7.521 1.00 85.50 91 GLY A O 1
ATOM 665 N N . PHE A 1 92 ? -10.614 -11.334 -8.287 1.00 89.44 92 PHE A N 1
ATOM 666 C CA . PHE A 1 92 ? -11.638 -12.375 -8.134 1.00 89.44 92 PHE A CA 1
ATOM 667 C C . PHE A 1 92 ? -12.044 -12.576 -6.671 1.00 89.44 92 PHE A C 1
ATOM 669 O O . PHE A 1 92 ? -13.234 -12.715 -6.379 1.00 89.44 92 PHE A O 1
ATOM 676 N N . GLY A 1 93 ? -11.078 -12.524 -5.750 1.00 82.62 93 GLY A N 1
ATOM 677 C CA . GLY A 1 93 ? -11.332 -12.582 -4.314 1.00 82.62 93 GLY A CA 1
ATOM 678 C C . GLY A 1 93 ? -12.315 -11.505 -3.852 1.00 82.62 93 GLY A C 1
ATOM 679 O O . GLY A 1 93 ? -13.254 -11.829 -3.128 1.00 82.62 93 GLY A O 1
ATOM 680 N N . CYS A 1 94 ? -12.153 -10.260 -4.313 1.00 76.12 94 CYS A N 1
ATOM 681 C CA . CYS A 1 94 ? -13.029 -9.134 -3.968 1.00 76.12 94 CYS A CA 1
ATOM 682 C C . CYS A 1 94 ? -14.483 -9.344 -4.431 1.00 76.12 94 CYS A C 1
ATOM 684 O O . CYS A 1 94 ? -15.419 -9.056 -3.686 1.00 76.12 94 CYS A O 1
ATOM 686 N N . ILE A 1 95 ? -14.678 -9.915 -5.623 1.00 77.50 95 ILE A N 1
ATOM 687 C CA . ILE A 1 95 ? -16.013 -10.206 -6.169 1.00 77.50 95 ILE A CA 1
ATOM 688 C C . ILE A 1 95 ? -16.698 -11.327 -5.367 1.00 77.50 95 ILE A C 1
ATOM 690 O O . ILE A 1 95 ? -17.899 -11.252 -5.104 1.00 77.50 95 ILE A O 1
ATOM 694 N N . ALA A 1 96 ? -15.940 -12.336 -4.925 1.00 77.12 96 ALA A N 1
ATOM 695 C CA . ALA A 1 96 ? -16.471 -13.471 -4.167 1.00 77.12 96 ALA A CA 1
ATOM 696 C C . ALA A 1 96 ? -16.968 -13.089 -2.757 1.00 77.12 96 ALA A C 1
ATOM 698 O O . ALA A 1 96 ? -17.972 -13.625 -2.288 1.00 77.12 96 ALA A O 1
ATOM 699 N N . GLN A 1 97 ? -16.319 -12.131 -2.086 1.00 63.22 97 GLN A N 1
ATOM 700 C CA . GLN A 1 97 ? -16.654 -11.758 -0.701 1.00 63.22 97 GLN A CA 1
ATOM 701 C C . GLN A 1 97 ? -17.857 -10.807 -0.546 1.00 63.22 97 GLN A C 1
ATOM 703 O O . GLN A 1 97 ? -18.306 -10.551 0.572 1.00 63.22 97 GLN A O 1
ATOM 708 N N . ASN A 1 98 ? -18.493 -10.399 -1.652 1.00 58.69 98 ASN A N 1
ATOM 709 C CA . ASN A 1 98 ? -19.799 -9.724 -1.630 1.00 58.69 98 ASN A CA 1
ATOM 710 C C . ASN A 1 98 ? -20.932 -10.604 -1.043 1.00 58.69 98 ASN A C 1
ATOM 712 O O . ASN A 1 98 ? -21.981 -10.097 -0.651 1.00 58.69 98 ASN A O 1
ATOM 716 N N . LEU A 1 99 ? -20.732 -11.924 -0.944 1.00 56.41 99 LEU A N 1
ATOM 717 C CA . LEU A 1 99 ? -21.728 -12.857 -0.402 1.00 56.41 99 LEU A CA 1
ATOM 718 C C . LEU A 1 99 ? -21.755 -12.908 1.139 1.00 56.41 99 LEU A C 1
ATOM 720 O O . LEU A 1 99 ? -22.796 -13.212 1.719 1.00 56.41 99 LEU A O 1
ATOM 724 N N . GLU A 1 100 ? -20.661 -12.551 1.820 1.00 57.19 100 GLU A N 1
ATOM 725 C CA . GLU A 1 100 ? -20.531 -12.726 3.279 1.00 57.19 100 GLU A CA 1
ATOM 726 C C . GLU A 1 100 ? -20.850 -11.453 4.085 1.00 57.19 100 GLU A C 1
ATOM 728 O O . GLU A 1 100 ? -21.299 -11.534 5.231 1.00 57.19 100 GLU A O 1
ATOM 733 N N . ILE A 1 101 ? -20.745 -10.275 3.450 1.00 58.47 101 ILE A N 1
ATOM 734 C CA . ILE A 1 101 ? -21.121 -8.964 4.023 1.00 58.47 101 ILE A CA 1
ATOM 735 C C . ILE A 1 101 ? -22.616 -8.929 4.388 1.00 58.47 101 ILE A C 1
ATOM 737 O O . ILE A 1 101 ? -23.039 -8.182 5.273 1.00 58.47 101 ILE A O 1
ATOM 741 N N . SER A 1 102 ? -23.441 -9.764 3.744 1.00 55.66 102 SER A N 1
ATOM 742 C CA . SER A 1 102 ? -24.869 -9.842 4.052 1.00 55.66 102 SER A CA 1
ATOM 743 C C . SER A 1 102 ? -25.212 -10.601 5.335 1.00 55.66 102 SER A C 1
ATOM 745 O O . SER A 1 102 ? -26.215 -10.275 5.964 1.00 55.66 102 SER A O 1
ATOM 747 N N . ASN A 1 103 ? -24.368 -11.543 5.765 1.00 51.16 103 ASN A N 1
ATOM 748 C CA . ASN A 1 103 ? -24.600 -12.362 6.963 1.00 51.16 103 ASN A CA 1
ATOM 749 C C . ASN A 1 103 ? -23.929 -11.772 8.225 1.00 51.16 103 ASN A C 1
ATOM 751 O O . ASN A 1 103 ? -24.338 -12.041 9.353 1.00 51.16 103 ASN A O 1
ATOM 755 N N . THR A 1 104 ? -22.939 -10.890 8.051 1.00 54.53 104 THR A N 1
ATOM 756 C CA . THR A 1 104 ? -22.218 -10.220 9.152 1.00 54.53 104 THR A CA 1
ATOM 757 C C . THR A 1 104 ? -22.911 -8.971 9.696 1.00 54.53 104 THR A C 1
ATOM 759 O O . THR A 1 104 ? -22.578 -8.536 10.795 1.00 54.53 104 THR A O 1
ATOM 762 N N . LYS A 1 105 ? -23.926 -8.420 9.011 1.00 51.91 105 LYS A N 1
ATOM 763 C CA . LYS A 1 105 ? -24.749 -7.315 9.560 1.00 51.91 105 LYS A CA 1
ATOM 764 C C . LYS A 1 105 ? -25.519 -7.759 10.809 1.00 51.91 105 LYS A C 1
ATOM 766 O O . LYS A 1 105 ? -25.683 -6.982 11.742 1.00 51.91 105 LYS A O 1
ATOM 771 N N . SER A 1 106 ? -25.940 -9.025 10.841 1.00 45.56 106 SER A N 1
ATOM 772 C CA . SER A 1 106 ? -26.613 -9.673 11.977 1.00 45.56 106 SER A CA 1
ATOM 773 C C . SER A 1 106 ? -25.685 -9.953 13.163 1.00 45.56 106 SER A C 1
ATOM 775 O O . SER A 1 106 ? -26.167 -10.123 14.278 1.00 45.56 106 SER A O 1
ATOM 777 N N . LEU A 1 107 ? -24.365 -9.953 12.944 1.00 45.22 107 LEU A N 1
ATOM 778 C CA . LEU A 1 107 ? -23.343 -10.046 13.990 1.00 45.22 107 LEU A CA 1
ATOM 779 C C . LEU A 1 107 ? -22.569 -8.732 14.169 1.00 45.22 107 LEU A C 1
ATOM 781 O O . LEU A 1 107 ? -21.505 -8.734 14.790 1.00 45.22 107 LEU A O 1
ATOM 785 N N . LEU A 1 108 ? -23.116 -7.591 13.723 1.00 51.84 108 LEU A N 1
ATOM 786 C CA . LEU A 1 108 ? -22.725 -6.277 14.244 1.00 51.84 108 LEU A CA 1
ATOM 787 C C . LEU A 1 108 ? -23.311 -6.119 15.658 1.00 51.84 108 LEU A C 1
ATOM 789 O O . LEU A 1 108 ? -24.177 -5.301 15.951 1.00 51.84 108 LEU A O 1
ATOM 793 N N . ASN A 1 109 ? -22.821 -6.989 16.531 1.00 43.41 109 ASN A N 1
ATOM 794 C CA . ASN A 1 109 ? -22.900 -6.917 17.970 1.00 43.41 109 ASN A CA 1
ATOM 795 C C . ASN A 1 109 ? -22.191 -5.613 18.414 1.00 43.41 109 ASN A C 1
ATOM 797 O O . ASN A 1 109 ? -21.186 -5.241 17.798 1.00 43.41 109 ASN A O 1
ATOM 801 N N . PRO A 1 110 ? -22.650 -4.915 19.472 1.00 47.47 110 PRO A N 1
ATOM 802 C CA . PRO A 1 110 ? -22.103 -3.638 19.975 1.00 47.47 110 PRO A CA 1
ATOM 803 C C . PRO A 1 110 ? -20.596 -3.620 20.336 1.00 47.47 110 PRO A C 1
ATOM 805 O O . PRO A 1 110 ? -20.079 -2.623 20.838 1.00 47.47 110 PRO A O 1
ATOM 808 N N . HIS A 1 111 ? -19.849 -4.687 20.057 1.00 45.22 111 HIS A N 1
ATOM 809 C CA . HIS A 1 111 ? -18.416 -4.822 20.296 1.00 45.22 111 HIS A CA 1
ATOM 810 C C . HIS A 1 111 ? -17.518 -4.008 19.339 1.00 45.22 111 HIS A C 1
ATOM 812 O O . HIS A 1 111 ? -16.363 -3.747 19.685 1.00 45.22 111 HIS A O 1
ATOM 818 N N . PHE A 1 112 ? -18.030 -3.523 18.192 1.00 44.38 112 PHE A N 1
ATOM 819 C CA . PHE A 1 112 ? -17.313 -2.547 17.337 1.00 44.38 112 PHE A CA 1
ATOM 820 C C . PHE A 1 112 ? -17.008 -1.242 18.103 1.00 44.38 112 PHE A C 1
ATOM 822 O O . PHE A 1 112 ? -16.037 -0.546 17.814 1.00 44.38 112 PHE A O 1
ATOM 829 N N . CYS A 1 113 ? -17.762 -0.969 19.173 1.00 40.94 113 CYS A N 1
ATOM 830 C CA . CYS A 1 113 ? -17.527 0.155 20.071 1.00 40.94 113 CYS A CA 1
ATOM 831 C C . CYS A 1 113 ? -16.239 0.026 20.923 1.00 40.94 113 CYS A C 1
ATOM 833 O O . CYS A 1 113 ? -15.810 1.021 21.499 1.00 40.94 113 CYS A O 1
ATOM 835 N N . ARG A 1 114 ? -15.595 -1.157 21.018 1.00 47.28 114 ARG A N 1
ATOM 836 C CA . ARG A 1 114 ? -14.355 -1.347 21.814 1.00 47.28 114 ARG A CA 1
ATOM 837 C C . ARG A 1 114 ? -13.044 -1.194 21.041 1.00 47.28 114 ARG A C 1
ATOM 839 O O . ARG A 1 114 ? -12.031 -0.913 21.666 1.00 47.28 114 ARG A O 1
A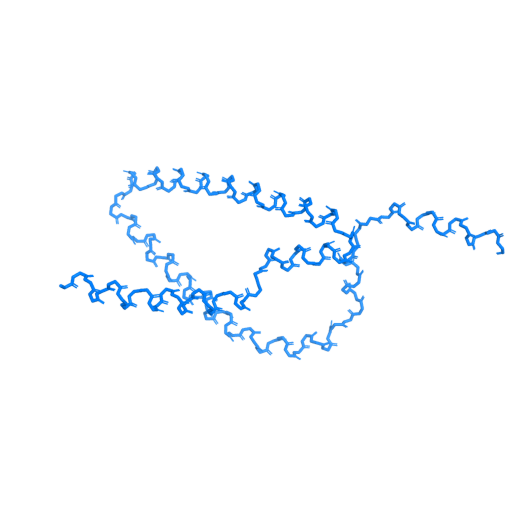TOM 846 N N . VAL A 1 115 ? -13.039 -1.366 19.719 1.00 50.19 115 VAL A N 1
ATOM 847 C CA . VAL A 1 115 ? -11.853 -1.065 18.881 1.00 50.19 115 VAL A CA 1
ATOM 848 C C . VAL A 1 115 ? -11.808 0.434 18.529 1.00 50.19 115 VAL A C 1
ATOM 850 O O . VAL A 1 115 ? -10.747 0.988 18.254 1.00 50.19 115 VAL A O 1
ATOM 853 N N . PHE A 1 116 ? -12.958 1.108 18.649 1.00 46.88 116 PHE A N 1
ATOM 854 C CA . PHE A 1 116 ? -13.180 2.555 18.556 1.00 46.88 116 PHE A CA 1
ATOM 855 C C . PHE A 1 116 ? -12.826 3.300 19.865 1.00 46.88 116 PHE A C 1
ATOM 857 O O . PHE A 1 116 ? -13.481 4.262 20.237 1.00 46.88 116 PHE A O 1
ATOM 864 N N . SER A 1 117 ? -11.827 2.848 20.631 1.00 39.78 117 SER A N 1
ATOM 865 C CA . SER A 1 117 ? -11.260 3.624 21.746 1.00 39.78 117 SER A CA 1
ATOM 866 C C . SER A 1 117 ? -9.874 3.077 22.099 1.00 39.78 117 SER A C 1
ATOM 868 O O . SER A 1 117 ? -9.739 1.893 22.402 1.00 39.78 117 SER A O 1
ATOM 870 N N . PRO A 1 118 ? -8.821 3.901 22.004 1.00 50.81 118 PRO A N 1
ATOM 871 C CA . PRO A 1 118 ? -8.167 4.311 23.235 1.00 50.81 118 PRO A CA 1
ATOM 872 C C . PRO A 1 118 ? -7.709 5.774 23.192 1.00 50.81 118 PRO A C 1
ATOM 874 O O . PRO A 1 118 ? -6.729 6.102 22.534 1.00 50.81 118 PRO A O 1
ATOM 877 N N . ASP A 1 119 ? -8.388 6.634 23.952 1.00 42.84 119 ASP A N 1
ATOM 878 C CA . ASP A 1 119 ? -7.665 7.533 24.843 1.00 42.84 119 ASP A CA 1
ATOM 879 C C . ASP A 1 119 ? -8.520 7.867 26.069 1.00 42.84 119 ASP A C 1
ATOM 881 O O . ASP A 1 119 ? -9.538 8.561 26.035 1.00 42.84 119 ASP A O 1
ATOM 885 N N . CYS A 1 120 ? -8.093 7.267 27.173 1.00 44.66 120 CYS A N 1
ATOM 886 C CA . CYS A 1 120 ? -8.679 7.334 28.498 1.00 44.66 120 CYS A CA 1
ATOM 887 C C . CYS A 1 120 ? -8.290 8.634 29.233 1.00 44.66 120 CYS A C 1
ATOM 889 O O . CYS A 1 120 ? -8.559 8.762 30.419 1.00 44.66 120 CYS A O 1
ATOM 891 N N . SER A 1 121 ? -7.668 9.625 28.583 1.00 48.81 121 SER A N 1
ATOM 892 C CA . SER A 1 121 ? -7.262 10.868 29.263 1.00 48.81 121 SER A CA 1
ATOM 893 C C . SER A 1 121 ? -8.422 11.829 29.578 1.00 48.81 121 SER A C 1
ATOM 895 O O . SER A 1 121 ? -8.282 12.696 30.445 1.00 48.81 121 SER A O 1
ATOM 897 N N . LEU A 1 122 ? -9.595 11.665 28.947 1.00 50.28 122 LEU A N 1
ATOM 898 C CA . LEU A 1 122 ? -10.748 12.568 29.122 1.00 50.28 122 LEU A CA 1
ATOM 899 C C . LEU A 1 122 ? -11.906 11.957 29.940 1.00 50.28 122 LEU A C 1
ATOM 901 O O . LEU A 1 122 ? -12.659 12.682 30.595 1.00 50.28 122 LEU A O 1
ATOM 905 N N . LEU A 1 123 ? -11.998 10.623 30.011 1.00 49.66 123 LEU A N 1
ATOM 906 C CA . LEU A 1 123 ? -13.026 9.909 30.786 1.00 49.66 123 LEU A CA 1
ATOM 907 C C . LEU A 1 123 ? -12.714 9.803 32.291 1.00 49.66 123 LEU A C 1
ATOM 909 O O . LEU A 1 123 ? -13.635 9.663 33.101 1.00 49.66 123 LEU A O 1
ATOM 913 N N . GLU A 1 124 ? -11.451 9.955 32.702 1.00 54.84 124 GLU A N 1
ATOM 914 C CA . GLU A 1 124 ? -11.077 9.982 34.124 1.00 54.84 124 GLU A CA 1
ATOM 915 C C . GLU A 1 124 ? -11.430 11.321 34.803 1.00 54.84 124 GLU A C 1
ATOM 917 O O . GLU A 1 124 ? -11.787 11.351 35.983 1.00 54.84 124 GLU A O 1
ATOM 922 N N . ARG A 1 125 ? -11.474 12.432 34.046 1.00 55.41 125 ARG A N 1
ATOM 923 C CA . ARG A 1 125 ? -11.944 13.736 34.559 1.00 55.41 125 ARG A CA 1
ATOM 924 C C . ARG A 1 125 ? -13.463 13.833 34.705 1.00 55.41 125 ARG A C 1
ATOM 926 O O . ARG A 1 125 ? -13.932 14.545 35.591 1.00 55.41 125 ARG A O 1
ATOM 933 N N . ILE A 1 126 ? -14.241 13.135 33.876 1.00 54.44 126 ILE A N 1
ATOM 934 C CA . ILE A 1 126 ? -15.714 13.217 33.909 1.00 54.44 126 ILE A CA 1
ATOM 935 C C . ILE A 1 126 ? -16.299 12.276 34.974 1.00 54.44 126 ILE A C 1
ATOM 937 O O . ILE A 1 126 ? -17.246 12.649 35.667 1.00 54.44 126 ILE A O 1
ATOM 941 N N . ARG A 1 127 ? -15.694 11.101 35.202 1.00 57.06 127 ARG A N 1
ATOM 942 C CA . ARG A 1 127 ? -16.118 10.185 36.277 1.00 57.06 127 ARG A CA 1
ATOM 943 C C . ARG A 1 127 ? -15.841 10.746 37.680 1.00 57.06 127 ARG A C 1
ATOM 945 O O . ARG A 1 127 ? -16.639 10.524 38.584 1.00 57.06 127 ARG A O 1
ATOM 952 N N . LYS A 1 128 ? -14.789 11.555 37.860 1.00 50.38 128 LYS A N 1
ATOM 953 C CA . LYS A 1 128 ? -14.447 12.153 39.166 1.00 50.38 128 LYS A CA 1
ATOM 954 C C . LYS A 1 128 ? -15.375 13.294 39.611 1.00 50.38 128 LYS A C 1
ATOM 956 O O . LYS A 1 128 ? -15.386 13.627 40.788 1.00 50.38 128 LYS A O 1
ATOM 961 N N . ARG A 1 129 ? -16.200 13.855 38.714 1.00 50.59 129 ARG A N 1
ATOM 962 C CA . ARG A 1 129 ? -17.252 14.823 39.090 1.00 50.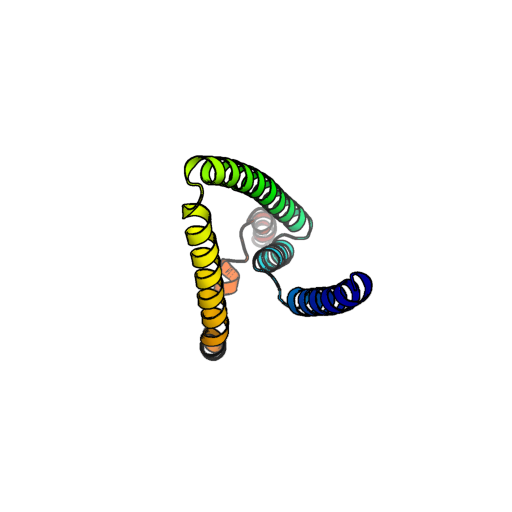59 129 ARG A CA 1
ATOM 963 C C . ARG A 1 129 ? -18.599 14.187 39.435 1.00 50.59 129 ARG A C 1
ATOM 965 O O . ARG A 1 129 ? -19.463 14.886 39.943 1.00 50.59 129 ARG A O 1
ATOM 972 N N . ARG A 1 130 ? -18.791 12.889 39.176 1.00 49.69 130 ARG A N 1
ATOM 973 C CA . ARG A 1 130 ? -20.068 12.193 39.423 1.00 49.69 130 ARG A CA 1
ATOM 974 C C . ARG A 1 130 ? -20.056 11.290 40.669 1.00 49.69 130 ARG A C 1
ATOM 976 O O . ARG A 1 130 ? -20.997 10.542 40.869 1.00 49.69 130 ARG A O 1
ATOM 983 N N . CYS A 1 131 ? -19.007 11.368 41.494 1.00 43.03 131 CYS A N 1
ATOM 984 C CA . CYS A 1 131 ? -18.949 10.763 42.836 1.00 43.03 131 CYS A CA 1
ATOM 985 C C . CYS A 1 131 ? -19.034 11.808 43.969 1.00 43.03 131 CYS A C 1
ATOM 987 O O . CYS A 1 131 ? -18.742 11.475 45.112 1.00 43.03 131 CYS A O 1
ATOM 989 N N . PHE A 1 132 ? -19.385 13.065 43.664 1.00 45.31 132 PHE A N 1
ATOM 990 C CA . PHE A 1 132 ? -19.566 14.128 44.667 1.00 45.31 132 PHE A CA 1
ATOM 991 C C . PHE A 1 132 ? -20.987 14.721 44.666 1.00 45.31 132 PHE A C 1
ATOM 993 O O . PHE A 1 132 ? -21.170 15.880 45.018 1.00 45.31 132 PHE A O 1
ATOM 1000 N N . ILE A 1 133 ? -21.981 13.934 44.253 1.00 45.00 133 ILE A N 1
ATOM 1001 C CA . ILE A 1 133 ? -23.403 14.131 44.565 1.00 45.00 133 ILE A CA 1
ATOM 1002 C C . ILE A 1 133 ? -23.949 12.770 44.977 1.00 45.00 133 ILE A C 1
ATOM 1004 O O . ILE A 1 133 ? -23.592 11.790 44.280 1.00 45.00 133 ILE A O 1
#